Protein AF-A0A960GD17-F1 (afdb_monomer_lite)

Foldseek 3Di:
DDDDPDFADDFDLDLVRLVVCLVVVVGCVRVVPPDDDDCPVVNVVSVVVVPDPPDDPDDDDD

Radius of gyration: 15.35 Å; chains: 1; bounding box: 28×27×46 Å

Sequence (62 aa):
MRRRPGRGAYVHLTQECVTAAIARKAFGRALRIGGGLDPSDLERALEQLTEPNVGSVGMTTR

pLDDT: mean 78.87, std 12.89, range [50.47, 92.38]

Secondary structure (DSSP, 8-state):
----SSS-----SSHHHHHHHHHTTHHHHHHT-SS----HHHHHHHHHHHS-----------

Structure (mmCIF, N/CA/C/O backbone):
data_AF-A0A960GD17-F1
#
_entry.id   AF-A0A960GD17-F1
#
loop_
_atom_site.group_PDB
_atom_site.id
_atom_site.type_symbol
_atom_site.label_atom_id
_atom_site.label_alt_id
_atom_site.label_comp_id
_atom_site.label_asym_id
_atom_site.label_entity_id
_atom_site.label_seq_id
_atom_site.pdbx_PDB_ins_code
_atom_site.Cartn_x
_atom_site.Cartn_y
_atom_site.Cartn_z
_atom_site.occupancy
_atom_site.B_iso_or_equiv
_atom_site.auth_seq_id
_atom_site.auth_comp_id
_atom_site.auth_asym_id
_atom_site.auth_atom_id
_atom_site.pdbx_PDB_model_num
ATOM 1 N N . MET A 1 1 ? -6.034 -14.871 12.671 1.00 50.47 1 MET A N 1
ATOM 2 C CA . MET A 1 1 ? -5.500 -14.446 11.356 1.00 50.47 1 MET A CA 1
ATOM 3 C C . MET A 1 1 ? -6.307 -15.148 10.261 1.00 50.47 1 MET A C 1
ATOM 5 O O . MET A 1 1 ? -6.162 -16.350 10.088 1.00 50.47 1 MET A O 1
ATOM 9 N N . ARG A 1 2 ? -7.263 -14.463 9.613 1.00 67.62 2 ARG A N 1
ATOM 10 C CA . ARG A 1 2 ? -8.117 -15.072 8.571 1.00 67.62 2 ARG A CA 1
ATOM 11 C C . ARG A 1 2 ? -7.317 -15.190 7.272 1.00 67.62 2 ARG A C 1
ATOM 13 O O . ARG A 1 2 ? -6.866 -14.177 6.745 1.00 67.62 2 ARG A O 1
ATOM 20 N N . ARG A 1 3 ? -7.147 -16.412 6.752 1.00 65.94 3 ARG A N 1
ATOM 21 C CA . ARG A 1 3 ? -6.583 -16.635 5.414 1.00 65.94 3 ARG A CA 1
ATOM 22 C C . ARG A 1 3 ? -7.554 -16.041 4.399 1.00 65.94 3 ARG A C 1
ATOM 24 O O . ARG A 1 3 ? -8.684 -16.504 4.276 1.00 65.94 3 ARG A O 1
ATOM 31 N N . ARG A 1 4 ? -7.138 -14.981 3.717 1.00 77.19 4 ARG A N 1
ATOM 32 C CA . ARG A 1 4 ? -7.936 -14.375 2.654 1.00 77.19 4 ARG A CA 1
ATOM 33 C C . ARG A 1 4 ? -7.776 -15.200 1.367 1.00 77.19 4 ARG A C 1
ATOM 35 O O . ARG A 1 4 ? -6.667 -15.667 1.095 1.0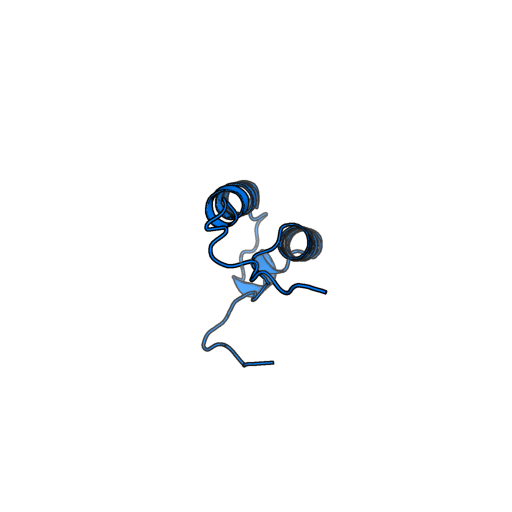0 77.19 4 ARG A O 1
ATOM 42 N N . PRO A 1 5 ? -8.868 -15.446 0.622 1.00 82.31 5 PRO A N 1
ATOM 43 C CA . PRO A 1 5 ? -8.805 -16.210 -0.617 1.00 82.31 5 PRO A CA 1
ATOM 44 C C . PRO A 1 5 ? -8.009 -15.433 -1.672 1.00 82.31 5 PRO A C 1
ATOM 46 O O . PRO A 1 5 ? -8.157 -14.221 -1.791 1.00 82.31 5 PRO A O 1
ATOM 49 N N . GLY A 1 6 ? -7.173 -16.135 -2.439 1.00 80.19 6 GLY A N 1
ATOM 50 C CA . GLY A 1 6 ? -6.344 -15.536 -3.490 1.00 80.19 6 GLY A CA 1
ATOM 51 C C . GLY A 1 6 ? -4.923 -15.157 -3.054 1.00 80.19 6 GLY A C 1
ATOM 52 O O . GLY A 1 6 ? -4.540 -15.268 -1.887 1.00 80.19 6 GLY A O 1
ATOM 53 N N . ARG A 1 7 ? -4.111 -14.750 -4.037 1.00 80.69 7 ARG A N 1
ATOM 54 C CA . ARG A 1 7 ? -2.716 -14.317 -3.858 1.00 80.69 7 ARG A CA 1
ATOM 55 C C . ARG A 1 7 ? -2.691 -12.798 -3.705 1.00 80.69 7 ARG A C 1
ATOM 57 O O . ARG A 1 7 ? -3.318 -12.106 -4.496 1.00 80.69 7 ARG A O 1
ATOM 64 N N . GLY A 1 8 ? -1.983 -12.291 -2.702 1.00 88.06 8 GLY A N 1
ATOM 65 C CA . GLY A 1 8 ? -1.941 -10.857 -2.430 1.00 88.06 8 GLY A CA 1
ATOM 66 C C . GLY A 1 8 ? -1.164 -10.523 -1.163 1.00 88.06 8 GLY A C 1
ATOM 67 O O . GLY A 1 8 ? -0.790 -11.413 -0.395 1.00 88.06 8 GLY A O 1
ATOM 68 N N . ALA A 1 9 ? -0.915 -9.231 -0.962 1.00 89.00 9 ALA A N 1
ATOM 69 C CA . ALA A 1 9 ? -0.402 -8.692 0.288 1.00 89.00 9 ALA A CA 1
ATOM 70 C C . ALA A 1 9 ? -1.578 -8.106 1.072 1.00 89.00 9 ALA A C 1
ATOM 72 O O . ALA A 1 9 ? -2.247 -7.192 0.602 1.00 89.00 9 ALA A O 1
ATOM 73 N N . TYR A 1 10 ? -1.833 -8.656 2.256 1.00 88.25 10 TYR A N 1
ATOM 74 C CA . TYR A 1 10 ? -2.880 -8.174 3.148 1.00 88.25 10 TYR A CA 1
ATOM 75 C C . TYR A 1 10 ? -2.231 -7.331 4.236 1.00 88.25 10 TYR A C 1
ATOM 77 O O . TYR A 1 10 ? -1.362 -7.817 4.960 1.00 88.25 10 TYR A O 1
ATOM 85 N N . VAL A 1 11 ? -2.643 -6.074 4.318 1.00 88.75 11 VAL A N 1
ATOM 86 C CA . VAL A 1 11 ? -2.150 -5.081 5.273 1.00 88.75 11 VAL A CA 1
ATOM 87 C C . VAL A 1 11 ? -3.346 -4.397 5.918 1.00 88.75 11 VAL A C 1
ATOM 89 O O . VAL A 1 11 ? -4.443 -4.404 5.355 1.00 88.75 11 VAL A O 1
ATOM 92 N N . HIS A 1 12 ? -3.160 -3.853 7.116 1.00 88.06 12 HIS A N 1
ATOM 93 C CA . HIS A 1 12 ? -4.189 -3.021 7.732 1.00 88.06 12 HIS A CA 1
ATOM 94 C C . HIS A 1 12 ? -4.302 -1.689 6.982 1.00 88.06 12 HIS A C 1
ATOM 96 O O . HIS A 1 12 ? -3.318 -1.220 6.408 1.00 88.06 12 HIS A O 1
ATOM 102 N N . LEU A 1 13 ? -5.494 -1.088 7.004 1.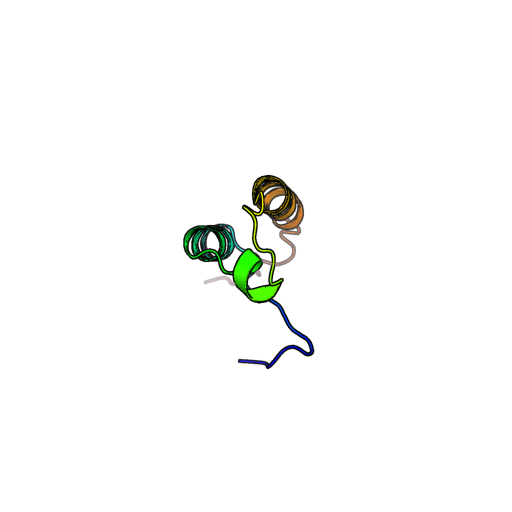00 86.25 13 LEU A N 1
ATOM 103 C CA . LEU A 1 13 ? -5.768 0.220 6.405 1.00 86.25 13 LEU A CA 1
ATOM 104 C C . LEU A 1 13 ? -5.254 1.339 7.331 1.00 86.25 13 LEU A C 1
ATOM 106 O O . LEU A 1 13 ? -6.029 2.104 7.890 1.00 86.25 13 LEU A O 1
ATOM 110 N N . THR A 1 14 ? -3.944 1.359 7.571 1.00 87.62 14 THR A N 1
ATOM 111 C CA . THR A 1 14 ? -3.251 2.394 8.349 1.00 87.62 14 THR A CA 1
ATOM 112 C C . THR A 1 14 ? -1.943 2.763 7.662 1.00 87.62 14 THR A C 1
ATOM 114 O O . THR A 1 14 ? -1.292 1.897 7.066 1.00 87.62 14 THR A O 1
ATOM 117 N N . GLN A 1 15 ? -1.541 4.034 7.772 1.00 87.75 15 GLN A N 1
ATOM 118 C CA . GLN A 1 15 ? -0.330 4.549 7.123 1.00 87.75 15 GLN A CA 1
ATOM 119 C C . GLN A 1 15 ? 0.902 3.709 7.477 1.00 87.75 15 GLN A C 1
ATOM 121 O O . GLN A 1 15 ? 1.596 3.214 6.594 1.00 87.75 15 GLN A O 1
ATOM 126 N N . GLU A 1 16 ? 1.117 3.447 8.767 1.00 89.88 16 GLU A N 1
ATOM 127 C CA . GLU A 1 16 ? 2.275 2.692 9.259 1.00 89.88 16 GLU A CA 1
ATOM 1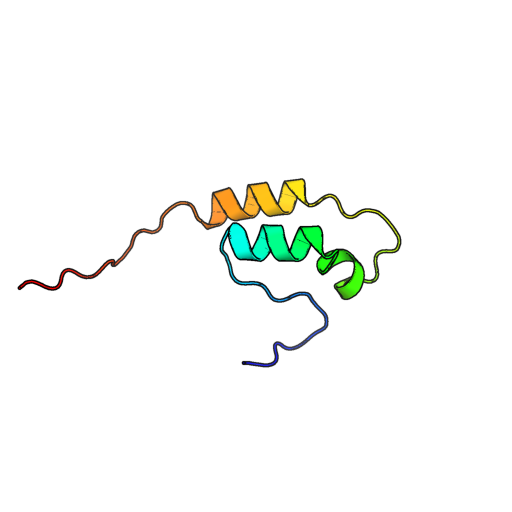28 C C . GLU A 1 16 ? 2.365 1.281 8.656 1.00 89.88 16 GLU A C 1
ATOM 130 O O . GLU A 1 16 ? 3.440 0.836 8.243 1.00 89.88 16 GLU A O 1
ATOM 135 N N . CYS A 1 17 ? 1.232 0.571 8.562 1.00 91.69 17 CYS A N 1
ATOM 136 C CA . CYS A 1 17 ? 1.197 -0.784 8.011 1.00 91.69 17 CYS A CA 1
ATOM 137 C C . CYS A 1 17 ? 1.493 -0.797 6.508 1.00 91.69 17 CYS A C 1
ATOM 139 O O . CYS A 1 17 ? 2.173 -1.708 6.021 1.00 91.69 17 CYS A O 1
ATOM 141 N N . VAL A 1 18 ? 1.000 0.201 5.774 1.00 90.50 18 VAL A N 1
ATOM 142 C CA . VAL A 1 18 ? 1.230 0.329 4.333 1.00 90.50 18 VAL A CA 1
ATOM 143 C C . VAL A 1 18 ? 2.677 0.729 4.049 1.00 90.50 18 VAL A C 1
ATOM 145 O O . VAL A 1 18 ? 3.340 0.033 3.277 1.00 90.50 18 VAL A O 1
ATOM 148 N N . THR A 1 19 ? 3.223 1.730 4.744 1.00 90.75 19 THR A N 1
ATOM 149 C CA . THR A 1 19 ? 4.631 2.143 4.616 1.00 90.75 19 THR A CA 1
ATOM 150 C C . THR A 1 19 ? 5.587 0.984 4.918 1.00 90.75 19 THR A C 1
ATOM 152 O O . THR A 1 19 ? 6.501 0.706 4.136 1.00 90.75 19 THR A O 1
ATOM 155 N N . ALA A 1 20 ? 5.341 0.219 5.987 1.00 92.38 20 ALA A N 1
ATOM 156 C CA . ALA A 1 20 ? 6.149 -0.958 6.309 1.00 92.38 20 ALA A CA 1
ATOM 157 C C . ALA A 1 20 ? 6.077 -2.043 5.214 1.00 92.38 20 ALA A C 1
ATOM 159 O O . ALA A 1 20 ? 7.073 -2.709 4.912 1.00 92.38 20 ALA A O 1
ATOM 160 N N . ALA A 1 21 ? 4.911 -2.231 4.589 1.00 92.38 21 ALA A N 1
ATOM 161 C CA . ALA A 1 21 ? 4.725 -3.189 3.501 1.00 92.38 21 ALA A CA 1
ATOM 162 C C . ALA A 1 21 ? 5.399 -2.756 2.188 1.00 92.38 21 ALA A C 1
ATOM 164 O O . ALA A 1 21 ? 5.929 -3.612 1.465 1.00 92.38 21 ALA A O 1
ATOM 165 N N . ILE A 1 22 ? 5.423 -1.453 1.903 1.00 90.38 22 ILE A N 1
ATOM 166 C CA . ILE A 1 22 ? 6.143 -0.858 0.772 1.00 90.38 22 ILE A CA 1
ATOM 167 C C . ILE A 1 22 ? 7.652 -1.052 0.955 1.00 90.38 22 ILE A C 1
ATOM 169 O O . ILE A 1 22 ? 8.296 -1.635 0.080 1.00 90.38 22 ILE A O 1
ATOM 173 N N . ALA A 1 23 ? 8.202 -0.674 2.115 1.00 90.25 23 ALA A N 1
ATOM 174 C CA . ALA A 1 23 ? 9.638 -0.745 2.406 1.00 90.25 23 ALA A CA 1
ATOM 175 C C . ALA A 1 23 ? 10.225 -2.155 2.201 1.00 90.25 23 ALA A C 1
ATOM 177 O O . ALA A 1 23 ? 11.326 -2.329 1.678 1.00 90.25 23 ALA A O 1
ATOM 178 N N . ARG A 1 24 ? 9.455 -3.195 2.542 1.00 90.81 24 ARG A N 1
ATOM 179 C CA . ARG A 1 24 ? 9.844 -4.607 2.371 1.00 90.81 24 ARG A CA 1
ATOM 180 C C . ARG A 1 24 ? 9.489 -5.210 1.002 1.00 90.81 24 ARG A C 1
ATOM 182 O O . ARG A 1 24 ? 9.622 -6.424 0.820 1.00 90.81 24 ARG A O 1
ATOM 189 N N . LYS A 1 25 ? 9.011 -4.400 0.050 1.00 88.50 25 LYS A N 1
ATOM 190 C CA . LYS A 1 25 ? 8.597 -4.808 -1.306 1.00 88.50 25 LYS A CA 1
ATOM 191 C C . LYS A 1 25 ? 7.524 -5.912 -1.303 1.00 88.50 25 LYS A C 1
ATOM 193 O O . LYS A 1 25 ? 7.569 -6.840 -2.115 1.00 88.50 25 LYS A O 1
ATOM 198 N N . ALA A 1 26 ? 6.560 -5.845 -0.378 1.00 90.50 26 ALA A N 1
ATOM 199 C CA . ALA A 1 26 ? 5.548 -6.891 -0.201 1.00 90.50 26 ALA A CA 1
ATOM 200 C C . ALA A 1 26 ? 4.626 -7.040 -1.423 1.00 90.50 26 ALA A C 1
ATOM 202 O O . ALA A 1 26 ? 4.348 -8.163 -1.843 1.00 90.50 26 ALA A O 1
ATOM 203 N N . PHE A 1 27 ? 4.190 -5.922 -2.010 1.00 88.00 27 PHE A N 1
ATOM 204 C CA . PHE A 1 27 ? 3.250 -5.905 -3.135 1.00 88.00 27 PHE A CA 1
ATOM 205 C C . PHE A 1 27 ? 3.866 -6.463 -4.418 1.00 88.00 27 PHE A C 1
ATOM 207 O O . PHE A 1 27 ? 3.277 -7.347 -5.033 1.00 88.00 27 PHE A O 1
ATOM 214 N N . GLY A 1 28 ? 5.092 -6.055 -4.766 1.00 88.44 28 GLY A N 1
ATOM 215 C CA . GLY A 1 28 ? 5.805 -6.607 -5.924 1.00 88.44 28 GLY A CA 1
ATOM 216 C C . GLY A 1 28 ? 5.985 -8.127 -5.830 1.00 88.44 28 GLY A C 1
ATOM 217 O O . GLY A 1 28 ? 5.703 -8.850 -6.785 1.00 88.44 28 GLY A O 1
ATOM 218 N N . ARG A 1 29 ? 6.342 -8.642 -4.642 1.00 85.38 29 ARG A N 1
ATOM 219 C CA . ARG A 1 29 ? 6.445 -10.092 -4.387 1.00 85.38 29 ARG A CA 1
ATOM 220 C C . ARG A 1 29 ? 5.097 -10.805 -4.488 1.00 85.38 29 ARG A C 1
ATOM 222 O O . ARG A 1 29 ? 5.022 -11.884 -5.072 1.00 85.38 29 ARG A O 1
ATOM 229 N N . ALA A 1 30 ? 4.043 -10.221 -3.922 1.00 89.31 30 ALA A N 1
ATOM 230 C CA . ALA A 1 30 ? 2.708 -10.811 -3.925 1.00 89.31 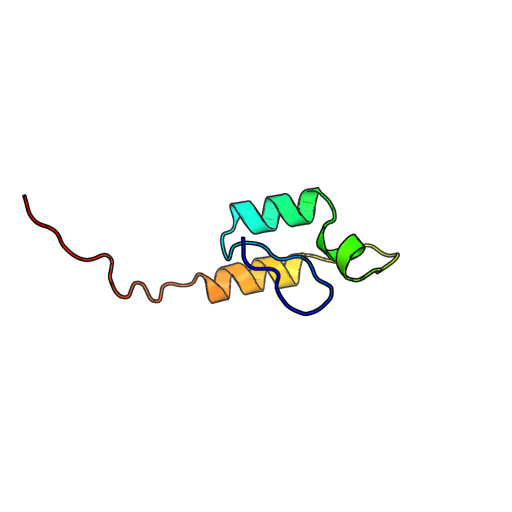30 ALA A CA 1
ATOM 231 C C . ALA A 1 30 ? 2.078 -10.849 -5.327 1.00 89.31 30 ALA A C 1
ATOM 233 O O . ALA A 1 30 ? 1.419 -11.832 -5.669 1.00 89.31 30 ALA A O 1
ATOM 234 N N . LEU A 1 31 ? 2.320 -9.811 -6.133 1.00 85.88 31 LEU A N 1
ATOM 235 C CA . LEU A 1 31 ? 1.807 -9.660 -7.496 1.00 85.88 31 LEU A CA 1
ATOM 236 C C . LEU A 1 31 ? 2.742 -10.243 -8.570 1.00 85.88 31 LEU A C 1
ATOM 238 O O . LEU A 1 31 ? 2.357 -10.305 -9.731 1.00 85.88 31 LEU A O 1
ATOM 242 N N . ARG A 1 32 ? 3.945 -10.710 -8.193 1.00 85.62 32 ARG A N 1
ATOM 243 C CA . ARG A 1 32 ? 4.987 -11.239 -9.101 1.00 85.62 32 ARG A CA 1
ATOM 244 C C . ARG A 1 32 ? 5.385 -10.255 -10.206 1.00 85.62 32 ARG A C 1
ATOM 246 O O . ARG A 1 32 ? 5.682 -10.655 -11.328 1.00 85.62 32 ARG A O 1
ATOM 253 N N . ILE A 1 33 ? 5.408 -8.971 -9.872 1.00 82.38 33 ILE A N 1
ATOM 254 C CA . ILE A 1 33 ? 5.850 -7.922 -10.786 1.00 82.38 33 ILE A CA 1
ATOM 255 C C . ILE A 1 33 ? 7.373 -7.828 -10.665 1.00 82.38 33 ILE A C 1
ATOM 257 O O . ILE A 1 33 ? 7.901 -7.621 -9.574 1.00 82.38 33 ILE A O 1
ATOM 261 N N . GLY A 1 34 ? 8.076 -8.040 -11.780 1.00 69.50 34 GLY A N 1
ATOM 262 C CA . GLY A 1 34 ? 9.544 -8.023 -11.834 1.00 69.50 34 GLY A CA 1
ATOM 263 C C . GLY A 1 34 ? 10.166 -6.621 -11.791 1.00 69.50 34 GLY A C 1
ATOM 264 O O . GLY A 1 34 ? 11.381 -6.509 -11.667 1.00 69.50 34 GLY A O 1
ATOM 265 N N . GLY A 1 35 ? 9.349 -5.568 -11.891 1.00 71.38 35 GLY A N 1
ATOM 266 C CA . GLY A 1 35 ? 9.767 -4.164 -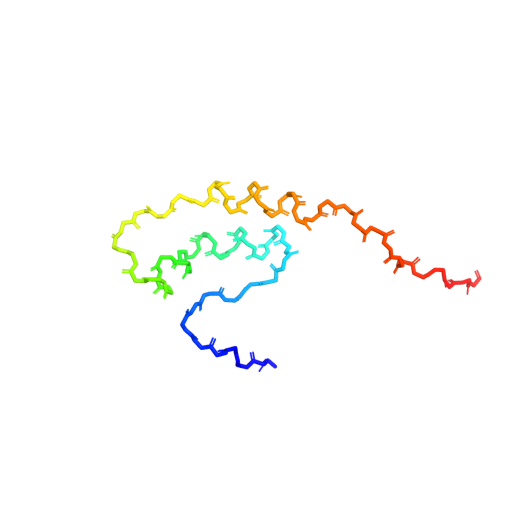11.875 1.00 71.38 35 GLY A CA 1
ATOM 267 C C . GLY A 1 35 ? 9.423 -3.431 -10.576 1.00 71.38 35 GLY A C 1
ATOM 268 O O . GLY A 1 35 ? 8.711 -3.950 -9.715 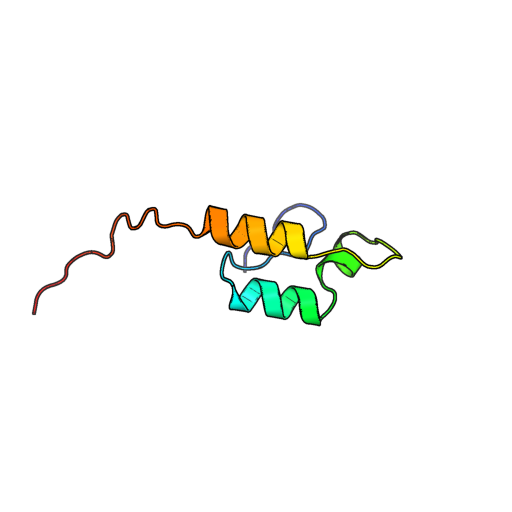1.00 71.38 35 GLY A O 1
ATOM 269 N N . GLY A 1 36 ? 9.936 -2.205 -10.441 1.00 70.12 36 GLY A N 1
ATOM 270 C CA . GLY A 1 36 ? 9.525 -1.290 -9.379 1.00 70.12 36 GLY A CA 1
ATOM 271 C C . GLY A 1 36 ? 8.029 -1.008 -9.492 1.00 70.12 36 GLY A C 1
ATOM 272 O O . GLY A 1 36 ? 7.561 -0.564 -10.535 1.00 70.12 36 GLY A O 1
ATOM 273 N N . LEU A 1 37 ? 7.286 -1.320 -8.435 1.00 79.31 37 LEU A N 1
ATOM 274 C CA . LEU A 1 37 ? 5.896 -0.910 -8.305 1.00 79.31 37 LEU A CA 1
ATOM 275 C C . LEU A 1 37 ? 5.906 0.466 -7.656 1.00 79.31 37 LEU A C 1
ATOM 277 O O . LEU A 1 37 ? 6.466 0.591 -6.568 1.00 79.31 37 LEU A O 1
ATOM 281 N N . ASP A 1 38 ? 5.336 1.461 -8.328 1.00 83.38 38 ASP A N 1
ATOM 282 C CA . ASP A 1 38 ? 5.170 2.790 -7.753 1.00 83.38 38 ASP A CA 1
ATOM 283 C C . ASP A 1 38 ? 4.087 2.735 -6.663 1.00 83.38 38 ASP A C 1
ATOM 285 O O . ASP A 1 38 ? 2.932 2.415 -6.965 1.00 83.38 38 ASP A O 1
ATOM 289 N N . PRO A 1 39 ? 4.437 2.951 -5.382 1.00 84.44 39 PRO A N 1
ATOM 290 C CA . PRO A 1 39 ? 3.470 2.905 -4.303 1.00 84.44 39 PRO A CA 1
ATOM 291 C C . PRO A 1 39 ? 2.715 4.228 -4.125 1.00 84.44 39 PRO A C 1
ATOM 293 O O . PRO A 1 39 ? 1.781 4.256 -3.327 1.00 84.44 39 PRO A O 1
ATOM 296 N N . SER A 1 40 ? 3.076 5.304 -4.835 1.00 86.31 40 SER A N 1
ATOM 297 C CA . SER A 1 40 ? 2.507 6.636 -4.598 1.00 86.31 40 SER A CA 1
ATOM 298 C C . SER A 1 40 ? 0.989 6.687 -4.789 1.00 86.31 40 SER A C 1
ATOM 300 O O . SER A 1 40 ? 0.289 7.326 -4.004 1.00 86.31 40 SER A O 1
ATOM 302 N N . ASP A 1 41 ? 0.448 5.951 -5.763 1.00 85.69 41 ASP A N 1
ATOM 303 C CA . ASP A 1 41 ? -1.005 5.835 -5.938 1.00 85.69 41 ASP A CA 1
ATOM 304 C C . ASP A 1 41 ? -1.685 5.110 -4.765 1.00 85.69 41 ASP A C 1
ATOM 306 O O . ASP A 1 41 ? -2.813 5.449 -4.403 1.00 85.69 41 ASP A O 1
ATOM 310 N N . LEU A 1 42 ? -1.007 4.134 -4.149 1.00 85.81 42 LEU A N 1
ATOM 311 C CA . LEU A 1 42 ? -1.519 3.406 -2.987 1.00 85.81 42 LEU A CA 1
ATOM 312 C C . LEU A 1 42 ? -1.512 4.283 -1.732 1.00 85.81 42 LEU A C 1
ATOM 314 O O . LEU A 1 42 ? -2.478 4.245 -0.975 1.00 85.81 42 LEU A O 1
ATOM 318 N N . GLU A 1 43 ? -0.453 5.063 -1.513 1.00 86.69 43 GLU A N 1
ATOM 319 C CA . GLU A 1 43 ? -0.367 6.002 -0.388 1.00 86.69 43 GLU A CA 1
ATOM 320 C C . GLU A 1 43 ? -1.443 7.086 -0.501 1.00 86.69 43 GLU A C 1
ATOM 322 O O . GLU A 1 43 ? -2.218 7.277 0.433 1.00 86.69 43 GLU A O 1
ATOM 327 N N . ARG A 1 44 ? -1.607 7.688 -1.685 1.00 87.25 44 ARG A N 1
ATOM 328 C CA . ARG A 1 44 ? -2.666 8.675 -1.939 1.00 87.25 44 ARG A CA 1
ATOM 329 C C . ARG A 1 44 ? -4.071 8.087 -1.771 1.00 87.25 44 ARG A C 1
ATOM 331 O O . ARG A 1 44 ? -4.967 8.742 -1.246 1.00 87.25 44 ARG A O 1
ATOM 338 N N . ALA A 1 45 ? -4.290 6.852 -2.222 1.00 85.38 45 ALA A N 1
ATOM 339 C CA . ALA A 1 45 ? -5.566 6.171 -2.018 1.00 85.38 45 ALA A CA 1
ATOM 340 C C . ALA A 1 45 ? -5.819 5.872 -0.533 1.00 85.38 45 ALA A C 1
ATOM 342 O O . ALA A 1 45 ? -6.953 5.966 -0.077 1.00 85.38 45 ALA A O 1
ATOM 343 N N . LEU A 1 46 ? -4.782 5.526 0.231 1.00 87.50 46 LEU A N 1
ATOM 344 C CA . LEU A 1 46 ? -4.900 5.280 1.664 1.00 87.50 46 LEU A CA 1
ATOM 345 C C . LEU A 1 46 ? -5.273 6.546 2.430 1.00 87.50 46 LEU A C 1
ATOM 347 O O . LEU A 1 46 ? -6.132 6.470 3.303 1.00 87.50 46 LEU A O 1
ATOM 351 N N . GLU A 1 47 ? -4.674 7.684 2.082 1.00 86.19 47 GLU A N 1
ATOM 352 C CA . GLU A 1 47 ? -5.049 8.995 2.618 1.00 86.19 47 GLU A CA 1
ATOM 353 C C . GLU A 1 47 ? -6.539 9.260 2.369 1.00 86.19 47 GLU A C 1
ATOM 355 O O . GLU A 1 47 ? -7.284 9.499 3.314 1.00 86.19 47 GLU A O 1
ATOM 360 N N . GLN A 1 48 ? -7.012 9.074 1.131 1.00 84.38 48 GLN A N 1
ATOM 361 C CA . GLN A 1 48 ? -8.425 9.258 0.765 1.00 84.38 48 GLN A CA 1
ATOM 362 C C . GLN A 1 48 ? -9.384 8.273 1.450 1.00 84.38 48 GLN A C 1
ATOM 364 O O . GLN A 1 48 ? -10.529 8.615 1.722 1.00 84.38 48 GLN A O 1
ATOM 369 N N . LEU A 1 49 ? -8.948 7.037 1.707 1.00 81.12 49 LEU A N 1
ATOM 370 C CA . LEU A 1 49 ? -9.760 6.000 2.358 1.00 81.12 49 LEU A CA 1
ATOM 371 C C . LEU A 1 49 ? -9.735 6.089 3.889 1.00 81.12 49 LEU A C 1
ATOM 373 O O . LEU A 1 49 ? -10.603 5.513 4.544 1.00 81.12 49 LEU A O 1
ATOM 377 N N . THR A 1 50 ? -8.727 6.760 4.445 1.00 76.44 50 THR A N 1
ATOM 378 C CA . THR A 1 50 ? -8.575 7.012 5.885 1.00 76.44 50 THR A CA 1
ATOM 379 C C . THR A 1 50 ? -9.189 8.357 6.288 1.00 76.44 50 THR A C 1
ATOM 381 O O . THR A 1 50 ? -9.355 8.605 7.483 1.00 76.44 50 THR A O 1
ATOM 384 N N . GLU A 1 51 ? -9.594 9.195 5.321 1.00 63.75 51 GLU A N 1
ATOM 385 C CA . GLU A 1 51 ? -10.475 10.342 5.561 1.00 63.75 51 GLU A CA 1
ATOM 386 C C . GLU A 1 51 ? -11.685 9.902 6.412 1.00 63.75 51 GLU A C 1
ATOM 388 O O . GLU A 1 51 ? -12.288 8.844 6.188 1.00 63.75 51 GLU A O 1
ATOM 393 N N . PRO A 1 52 ? -12.034 10.678 7.444 1.00 53.66 52 PRO A N 1
ATOM 394 C CA . PRO A 1 52 ? -12.812 10.181 8.555 1.00 53.66 52 PRO A CA 1
ATOM 395 C C . PRO A 1 52 ? -14.286 10.025 8.179 1.00 53.66 52 PRO A C 1
ATOM 397 O O . PRO A 1 52 ? -15.068 10.963 8.300 1.00 53.66 52 PRO A O 1
ATOM 400 N N . ASN A 1 53 ? -14.741 8.793 7.959 1.00 55.62 53 ASN A N 1
ATOM 401 C CA . ASN A 1 53 ? -15.948 8.399 8.682 1.00 55.62 53 ASN A CA 1
ATOM 402 C C . ASN A 1 53 ? -15.551 8.174 10.149 1.00 55.62 53 ASN A C 1
ATOM 404 O O . ASN A 1 53 ? -15.436 7.039 10.612 1.00 55.62 53 ASN A O 1
ATOM 408 N N . VAL A 1 54 ? -15.326 9.270 10.886 1.00 56.69 54 VAL A N 1
ATOM 409 C CA . VAL A 1 54 ? -15.337 9.288 12.358 1.00 56.69 54 VAL A CA 1
ATOM 410 C C . VAL A 1 54 ? -16.800 9.142 12.782 1.00 56.69 54 VAL A C 1
ATOM 412 O O . VAL A 1 54 ? -17.452 10.044 13.291 1.00 56.69 54 VAL A O 1
ATOM 415 N N . GLY A 1 55 ? -17.351 7.967 12.497 1.00 51.72 55 GLY A N 1
ATOM 416 C CA . GLY A 1 55 ? -18.569 7.452 13.084 1.00 51.72 55 GLY A CA 1
ATOM 417 C C . GLY A 1 55 ? -18.162 6.526 14.219 1.00 51.72 55 GLY A C 1
ATOM 418 O O . GLY A 1 55 ? -17.605 5.461 13.972 1.00 51.72 55 GLY A O 1
ATOM 419 N N . SER A 1 56 ? -18.473 6.925 15.453 1.00 56.41 56 SER A N 1
ATOM 420 C CA . SER A 1 56 ? -18.359 6.154 16.703 1.00 56.41 56 SER A CA 1
ATOM 421 C C . SER A 1 56 ? -16.958 5.925 17.300 1.00 56.41 56 SER A C 1
ATOM 423 O O . SER A 1 56 ? -16.543 4.795 17.530 1.00 56.41 56 SER A O 1
ATOM 425 N N . VAL A 1 57 ? -16.290 6.994 17.753 1.00 61.62 57 VAL A N 1
ATOM 426 C CA . VAL A 1 57 ? -15.626 6.879 19.067 1.00 61.62 57 VAL A CA 1
ATOM 427 C C . VAL A 1 57 ? -16.721 7.092 20.102 1.00 61.62 57 VAL A C 1
ATOM 429 O O . VAL A 1 57 ? -17.125 8.215 20.399 1.00 61.62 57 VAL A O 1
ATOM 432 N N . GLY A 1 58 ? -17.287 5.973 20.549 1.00 50.66 58 GLY A N 1
ATOM 433 C CA . GLY A 1 58 ? -18.273 5.931 21.611 1.00 50.66 58 GLY A CA 1
ATOM 434 C C . GLY A 1 58 ? -17.717 6.573 22.875 1.00 50.66 58 GLY A C 1
ATOM 435 O O . GLY A 1 58 ? -16.795 6.062 23.502 1.00 50.66 58 GLY A O 1
ATOM 436 N N . MET A 1 59 ? -18.324 7.700 23.226 1.00 61.88 59 MET A N 1
ATOM 437 C CA . MET A 1 59 ? -18.559 8.171 24.583 1.00 61.88 59 MET A CA 1
ATOM 438 C C . MET A 1 59 ? -18.585 7.013 25.598 1.00 61.88 59 MET A C 1
ATOM 440 O O . MET A 1 59 ? -19.431 6.125 25.519 1.00 61.88 59 MET A O 1
ATOM 444 N N . THR A 1 60 ? -17.686 7.024 26.581 1.00 61.62 60 THR A N 1
ATOM 445 C CA . THR A 1 60 ? -17.942 6.370 27.870 1.00 61.62 60 THR A CA 1
ATOM 446 C C . THR A 1 60 ? -17.427 7.272 28.977 1.00 61.62 60 THR A C 1
ATOM 448 O O . THR A 1 60 ? -16.229 7.485 29.138 1.00 61.62 60 THR A O 1
ATOM 451 N N . THR A 1 61 ? -18.389 7.848 29.684 1.00 57.09 61 THR A N 1
ATOM 452 C CA . THR A 1 61 ? -18.258 8.610 30.917 1.00 57.09 61 THR A CA 1
ATOM 453 C C . THR A 1 61 ? -17.502 7.814 31.980 1.00 57.09 61 THR A C 1
ATOM 455 O O . THR A 1 61 ? -17.789 6.634 32.200 1.00 57.09 61 THR A O 1
ATOM 458 N N . ARG A 1 62 ? -16.615 8.493 32.702 1.00 57.44 62 ARG A N 1
ATOM 459 C CA . ARG A 1 62 ? -16.488 8.335 34.149 1.00 57.44 62 ARG A CA 1
ATOM 460 C C . ARG A 1 62 ? -16.411 9.710 34.783 1.00 57.44 62 ARG A C 1
ATOM 462 O O . ARG A 1 62 ? -15.741 10.573 34.178 1.00 57.44 62 ARG A O 1
#